Protein AF-A0A6J4S4U9-F1 (afdb_monomer)

Foldseek 3Di:
DVVCVVVVLDDDDDFQAQPLDDLSLLLQLLLVLCVVVPCNPVLNVVCVVQDDPGPPCSRDPVNSLVSCVVSVHPSVSSSVSSPDPVSSVRNVVSNVVCVVVVNPDPDWDADPNDIDDDDDDPVVVVVSSVVVSVVVVVVD

Organism: NCBI:txid349277

Radius of gyration: 16.69 Å; Cα contacts (8 Å, |Δi|>4): 135; chains: 1; bounding box: 44×30×42 Å

Solvent-accessible surface area (backbone atoms only — not comparable to full-atom values): 8150 Å² total; per-residue (Å²): 111,67,70,37,45,75,74,63,77,42,83,90,80,89,73,47,67,55,80,76,44,69,37,37,42,45,47,50,34,45,29,51,22,34,36,78,74,73,36,31,67,64,40,44,50,51,50,63,77,54,60,57,65,84,75,68,68,51,48,37,72,71,48,47,51,47,49,34,49,72,64,68,47,62,47,71,59,32,55,55,39,42,72,28,67,69,48,54,51,50,44,50,50,33,32,51,51,38,51,75,70,66,56,87,63,81,55,62,46,73,59,95,84,48,77,48,76,47,94,67,61,71,66,63,52,52,54,51,51,55,51,52,49,52,52,56,64,75,73,111

Mean predicted aligned error: 3.34 Å

pLDDT: mean 95.46, std 5.02, range [56.75, 98.81]

Structure (mmCIF, N/CA/C/O backbone):
data_AF-A0A6J4S4U9-F1
#
_entry.id   AF-A0A6J4S4U9-F1
#
loop_
_atom_site.group_PDB
_atom_site.id
_atom_site.type_symbol
_atom_site.label_atom_id
_atom_site.label_alt_id
_atom_site.label_comp_id
_atom_site.label_asym_id
_atom_site.label_entity_id
_atom_site.label_seq_id
_atom_site.pdbx_PDB_ins_code
_atom_site.Cartn_x
_atom_site.Cartn_y
_atom_site.Cartn_z
_atom_site.occupancy
_atom_site.B_iso_or_equiv
_atom_site.auth_seq_id
_atom_site.auth_comp_id
_atom_site.auth_asym_id
_atom_site.auth_atom_id
_atom_site.pdbx_PDB_model_num
ATOM 1 N N . MET A 1 1 ? -1.588 -10.486 16.371 1.00 88.88 1 MET A N 1
ATOM 2 C CA . MET A 1 1 ? -2.454 -10.159 15.217 1.00 88.88 1 MET A CA 1
ATOM 3 C C . MET A 1 1 ? -2.978 -11.377 14.503 1.00 88.88 1 MET A C 1
ATOM 5 O O . MET A 1 1 ? -4.183 -11.445 14.336 1.00 88.88 1 MET A O 1
ATOM 9 N N . GLU A 1 2 ? -2.121 -12.337 14.153 1.00 91.25 2 GLU A N 1
ATOM 10 C CA . GLU A 1 2 ? -2.505 -13.581 13.468 1.00 91.25 2 GLU A CA 1
ATOM 11 C C . GLU A 1 2 ? -3.740 -14.258 14.079 1.00 91.25 2 GLU A C 1
ATOM 13 O O . GLU A 1 2 ? -4.721 -14.431 13.368 1.00 91.25 2 GLU A O 1
ATOM 18 N N . ARG A 1 3 ? -3.775 -14.453 15.409 1.00 94.88 3 ARG A N 1
ATOM 19 C CA . ARG A 1 3 ? -4.953 -15.007 16.110 1.00 94.88 3 ARG A CA 1
ATOM 20 C C . ARG A 1 3 ? -6.285 -14.340 15.737 1.00 94.88 3 ARG A C 1
ATOM 22 O O . ARG A 1 3 ? -7.263 -15.040 15.526 1.00 94.88 3 ARG A O 1
ATOM 29 N N . TYR A 1 4 ? -6.304 -13.008 15.620 1.00 95.44 4 TYR A N 1
ATOM 30 C CA . TYR A 1 4 ? -7.512 -12.247 15.295 1.00 95.44 4 TYR A CA 1
ATOM 31 C C . TYR A 1 4 ? -7.889 -12.364 13.821 1.00 95.44 4 TYR A C 1
ATOM 33 O O . TYR A 1 4 ? -9.055 -12.244 13.470 1.00 95.44 4 TYR A O 1
ATOM 41 N N . VAL A 1 5 ? -6.907 -12.546 12.937 1.00 95.31 5 VAL A N 1
ATOM 42 C CA . VAL A 1 5 ? -7.177 -12.770 11.513 1.00 95.31 5 VAL A CA 1
ATOM 43 C C . VAL A 1 5 ? -7.715 -14.183 11.302 1.00 95.31 5 VAL A C 1
ATOM 45 O O . VAL A 1 5 ? -8.706 -14.367 10.601 1.00 95.31 5 VAL A O 1
ATOM 48 N N . GLU A 1 6 ? -7.099 -15.172 11.947 1.00 95.44 6 GLU A N 1
ATOM 49 C CA . GLU A 1 6 ? -7.473 -16.585 11.845 1.00 95.44 6 GLU A CA 1
ATOM 50 C C . GLU A 1 6 ? -8.864 -16.877 12.414 1.00 95.44 6 GLU A C 1
ATOM 52 O O . GLU A 1 6 ? -9.623 -17.640 11.816 1.00 95.44 6 GLU A O 1
ATOM 57 N N . ASP A 1 7 ? -9.217 -16.272 13.552 1.00 95.69 7 ASP A N 1
ATOM 58 C CA . ASP A 1 7 ? -10.534 -16.452 14.172 1.00 95.69 7 ASP A CA 1
ATOM 59 C C . ASP A 1 7 ? -11.637 -15.574 13.549 1.00 95.69 7 ASP A C 1
ATOM 61 O O . ASP A 1 7 ? -12.810 -15.695 13.909 1.00 95.69 7 ASP A O 1
ATOM 65 N N . GLY A 1 8 ? -11.275 -14.728 12.577 1.00 95.38 8 GLY A N 1
ATOM 66 C CA . GLY A 1 8 ? -12.188 -13.861 11.836 1.00 95.38 8 GLY A CA 1
ATOM 67 C C . GLY A 1 8 ? -12.562 -12.557 12.547 1.00 95.38 8 GLY A C 1
ATOM 68 O O . GLY A 1 8 ? -13.367 -11.796 12.009 1.00 95.38 8 GLY A O 1
ATOM 69 N N . THR A 1 9 ? -11.988 -12.266 13.717 1.00 96.25 9 THR A N 1
ATOM 70 C CA . THR A 1 9 ? -12.206 -11.003 14.444 1.00 96.25 9 THR A CA 1
ATOM 71 C C . THR A 1 9 ? -11.655 -9.791 13.686 1.00 96.25 9 THR A C 1
ATOM 73 O O . THR A 1 9 ? -12.229 -8.704 13.744 1.00 96.25 9 THR A O 1
ATOM 76 N N . LEU A 1 10 ? -10.547 -9.962 12.964 1.00 96.25 10 LEU A N 1
ATOM 77 C CA . LEU A 1 10 ? -9.826 -8.910 12.257 1.00 96.25 10 LEU A CA 1
ATOM 78 C C . LEU A 1 10 ? -9.697 -9.243 10.769 1.00 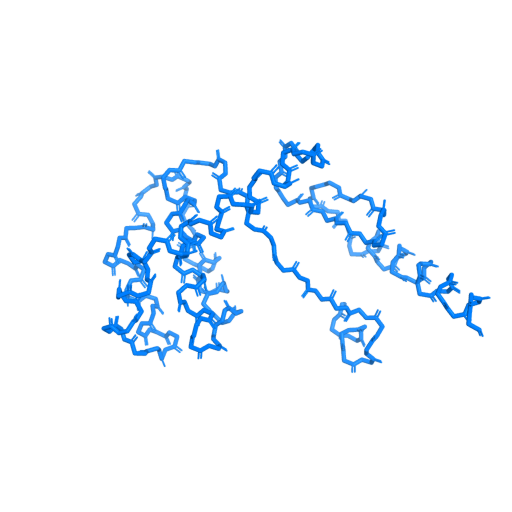96.25 10 LEU A C 1
ATOM 80 O O . LEU A 1 10 ? -9.261 -10.322 10.383 1.00 96.25 10 LEU A O 1
ATOM 84 N N . ARG A 1 11 ? -9.971 -8.252 9.919 1.00 95.50 11 ARG A N 1
ATOM 85 C CA . ARG A 1 11 ? -9.602 -8.266 8.502 1.00 95.50 11 ARG A CA 1
ATOM 86 C C . ARG A 1 11 ? -8.698 -7.079 8.222 1.00 95.50 11 ARG A C 1
ATOM 88 O O . ARG A 1 11 ? -9.054 -5.950 8.546 1.00 95.50 11 ARG A O 1
ATOM 95 N N . ILE A 1 12 ? -7.552 -7.339 7.606 1.00 95.31 12 ILE A N 1
ATOM 96 C CA . ILE A 1 12 ? -6.591 -6.301 7.242 1.00 95.31 12 ILE A CA 1
ATOM 97 C C . ILE A 1 12 ? -6.831 -5.911 5.785 1.00 95.31 12 ILE A C 1
ATOM 99 O O . ILE A 1 12 ? -6.865 -6.766 4.901 1.00 95.31 12 ILE A O 1
ATOM 103 N N . GLU A 1 13 ? -7.003 -4.615 5.545 1.00 95.75 13 GLU A N 1
ATOM 104 C CA . GLU A 1 13 ? -6.976 -4.028 4.209 1.00 95.75 13 GLU A CA 1
ATOM 105 C C . GLU A 1 13 ? -5.738 -3.151 4.073 1.00 95.75 13 GLU A C 1
ATOM 107 O O . GLU A 1 13 ? -5.451 -2.335 4.949 1.00 95.75 13 GLU A O 1
ATOM 112 N N . TRP A 1 14 ? -5.033 -3.295 2.956 1.00 97.25 14 TRP A N 1
ATOM 113 C CA . TRP A 1 14 ? -3.977 -2.371 2.573 1.00 97.25 14 TRP A CA 1
ATOM 114 C C . TRP A 1 14 ? -4.554 -1.200 1.774 1.00 97.25 14 TRP A C 1
ATOM 116 O O . TRP A 1 14 ? -5.442 -1.398 0.942 1.00 97.25 14 TRP A O 1
ATOM 126 N N . ARG A 1 15 ? -4.033 0.007 2.013 1.00 97.50 15 ARG A N 1
ATOM 127 C CA . ARG A 1 15 ? -4.352 1.224 1.257 1.00 97.50 15 ARG A CA 1
ATOM 128 C C . ARG A 1 15 ? -3.066 1.964 0.933 1.00 97.50 15 ARG A C 1
ATOM 130 O O . ARG A 1 15 ? -2.287 2.267 1.836 1.00 97.50 15 ARG A O 1
ATOM 137 N N . ASP A 1 16 ? -2.850 2.249 -0.346 1.00 98.19 16 ASP A N 1
ATOM 138 C CA . ASP A 1 16 ? -1.606 2.874 -0.790 1.00 98.19 16 ASP A CA 1
ATOM 139 C C . ASP A 1 16 ? -1.542 4.350 -0.406 1.00 98.19 16 ASP A C 1
ATOM 141 O O . ASP A 1 16 ? -2.490 5.112 -0.594 1.00 98.19 16 ASP A O 1
ATOM 145 N N . PHE A 1 17 ? -0.379 4.772 0.090 1.00 97.81 17 PHE A N 1
ATOM 146 C CA . PHE A 1 17 ? -0.108 6.175 0.382 1.00 97.81 17 PHE A CA 1
ATOM 147 C C . PHE A 1 17 ? 1.325 6.567 -0.033 1.00 97.81 17 PHE A C 1
ATOM 149 O O . PHE A 1 17 ? 2.170 6.830 0.826 1.00 97.81 17 PHE A O 1
ATOM 156 N N . PRO A 1 18 ? 1.651 6.563 -1.343 1.00 96.56 18 PRO A N 1
ATOM 157 C CA . PRO A 1 18 ? 3.012 6.755 -1.846 1.00 96.56 18 PRO A CA 1
ATOM 158 C C . PRO A 1 18 ? 3.433 8.236 -1.837 1.00 96.56 18 PRO A C 1
ATOM 160 O O . PRO A 1 18 ? 3.521 8.896 -2.868 1.00 96.56 18 PRO A O 1
ATOM 163 N N . TYR A 1 19 ? 3.697 8.788 -0.651 1.00 94.38 19 TYR A N 1
ATOM 164 C CA . TYR A 1 19 ? 4.079 10.201 -0.494 1.00 94.38 19 TYR A CA 1
ATOM 165 C C . TYR A 1 19 ? 5.599 10.453 -0.512 1.00 94.38 19 TYR A C 1
ATOM 167 O O . TYR A 1 19 ? 6.031 11.604 -0.447 1.00 94.38 19 TYR A O 1
ATOM 175 N N . GLN A 1 20 ? 6.426 9.401 -0.572 1.00 92.88 20 GLN A N 1
ATOM 176 C CA . GLN A 1 20 ? 7.888 9.502 -0.435 1.00 92.88 20 GLN A CA 1
ATOM 177 C C . GLN A 1 20 ? 8.631 9.692 -1.768 1.00 92.88 20 GLN A C 1
ATOM 179 O O . GLN A 1 20 ? 9.862 9.687 -1.788 1.00 92.88 20 GLN A O 1
ATOM 184 N N . GLY A 1 21 ? 7.912 9.890 -2.873 1.00 93.69 21 GLY A N 1
ATOM 185 C CA . GLY A 1 21 ? 8.482 10.096 -4.205 1.00 93.69 21 GLY A CA 1
ATOM 186 C C . GLY A 1 21 ? 8.256 8.917 -5.147 1.00 93.69 21 GLY A C 1
ATOM 187 O O . GLY A 1 21 ? 7.484 8.004 -4.852 1.00 93.69 21 GLY A O 1
ATOM 188 N N . GLU A 1 22 ? 8.937 8.956 -6.289 1.00 95.88 22 GLU A N 1
ATOM 189 C CA . GLU A 1 22 ? 8.731 8.041 -7.417 1.00 95.88 22 GLU A CA 1
ATOM 190 C C . GLU A 1 22 ? 8.860 6.570 -7.016 1.00 95.88 22 GLU A C 1
ATOM 192 O O . GLU A 1 22 ? 7.973 5.778 -7.314 1.00 95.88 22 GLU A O 1
ATOM 197 N N . GLU A 1 23 ? 9.884 6.206 -6.240 1.00 96.62 23 GLU A N 1
ATOM 198 C CA . GLU A 1 23 ? 10.061 4.810 -5.823 1.00 96.62 23 GLU A CA 1
ATOM 199 C C . GLU A 1 23 ? 8.935 4.302 -4.915 1.00 96.62 23 GLU A C 1
ATOM 201 O O . GLU A 1 23 ? 8.631 3.111 -4.927 1.00 96.62 23 G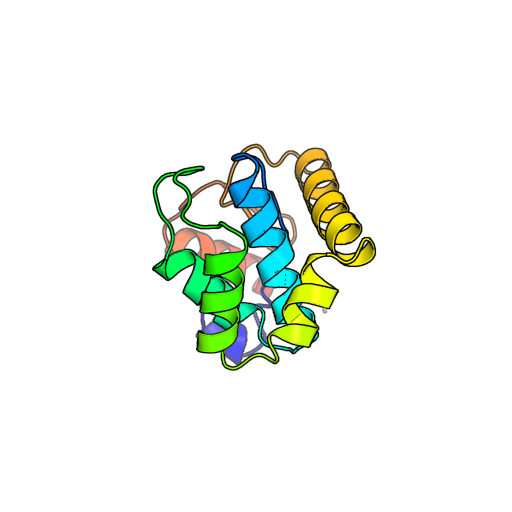LU A O 1
ATOM 206 N N . SER A 1 24 ? 8.281 5.186 -4.150 1.00 97.00 24 SER A N 1
ATOM 207 C CA . SER A 1 24 ? 7.108 4.788 -3.364 1.00 97.00 24 SER A CA 1
ATOM 208 C C . SER A 1 24 ? 5.892 4.523 -4.250 1.00 97.00 24 SER A C 1
ATOM 210 O O . SER A 1 24 ? 5.148 3.579 -3.990 1.00 97.00 24 SER A O 1
ATOM 212 N N . THR A 1 25 ? 5.730 5.291 -5.332 1.00 98.00 25 THR A N 1
ATOM 213 C CA . THR A 1 25 ? 4.709 5.034 -6.354 1.00 98.00 25 THR A CA 1
ATOM 214 C C . THR A 1 25 ? 4.998 3.724 -7.076 1.00 98.00 25 THR A C 1
ATOM 216 O O . THR A 1 25 ? 4.105 2.890 -7.199 1.00 98.00 25 THR A O 1
ATOM 219 N N . ASN A 1 26 ? 6.250 3.493 -7.480 1.00 98.38 26 ASN A N 1
ATOM 220 C CA . ASN A 1 26 ? 6.653 2.267 -8.165 1.00 98.38 26 ASN A CA 1
ATOM 221 C C . ASN A 1 26 ? 6.393 1.028 -7.299 1.00 98.38 26 ASN A C 1
ATOM 223 O O . ASN A 1 26 ? 5.829 0.051 -7.784 1.00 98.38 26 ASN A O 1
ATOM 227 N N . ALA A 1 27 ? 6.735 1.080 -6.010 1.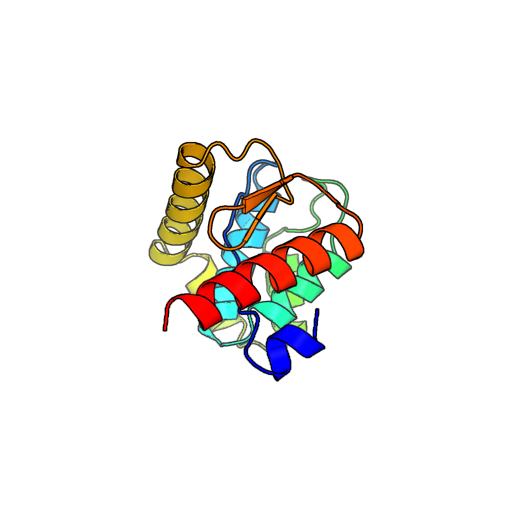00 98.31 27 ALA A N 1
ATOM 228 C CA . ALA A 1 27 ? 6.449 -0.005 -5.076 1.00 98.31 27 ALA A CA 1
ATOM 229 C C . ALA A 1 27 ? 4.938 -0.285 -4.948 1.00 98.31 27 ALA A C 1
ATOM 231 O O . ALA A 1 27 ? 4.530 -1.444 -5.007 1.00 98.31 27 ALA A O 1
ATOM 232 N N . ALA A 1 28 ? 4.103 0.757 -4.840 1.00 98.56 28 ALA A N 1
ATOM 233 C CA . ALA A 1 28 ? 2.645 0.614 -4.755 1.00 98.56 28 ALA A CA 1
ATOM 234 C C . ALA A 1 28 ? 2.037 -0.013 -6.025 1.00 98.56 28 ALA A C 1
ATOM 236 O O . ALA A 1 28 ? 1.261 -0.967 -5.947 1.00 98.56 28 ALA A O 1
ATOM 237 N N . LEU A 1 29 ? 2.434 0.474 -7.207 1.00 98.81 29 LEU A N 1
ATOM 238 C CA . LEU A 1 29 ? 2.006 -0.079 -8.498 1.00 98.81 29 LEU A CA 1
ATOM 239 C C . LEU A 1 29 ? 2.401 -1.556 -8.629 1.00 98.81 29 LEU A C 1
ATOM 241 O O . LEU A 1 29 ? 1.585 -2.392 -9.013 1.00 98.81 29 LEU A O 1
ATOM 245 N N . ALA A 1 30 ? 3.641 -1.885 -8.263 1.00 98.75 30 ALA A N 1
ATOM 246 C CA . ALA A 1 30 ? 4.164 -3.242 -8.325 1.00 98.75 30 ALA A CA 1
ATOM 247 C C . ALA A 1 30 ? 3.431 -4.195 -7.369 1.00 98.75 30 ALA A C 1
ATOM 249 O O . ALA A 1 30 ? 3.044 -5.291 -7.774 1.00 98.75 30 ALA A O 1
ATOM 250 N N . ALA A 1 31 ? 3.164 -3.771 -6.131 1.00 98.75 31 ALA A N 1
ATOM 251 C CA . ALA A 1 31 ? 2.392 -4.571 -5.183 1.00 98.75 31 ALA A CA 1
ATOM 252 C C . ALA A 1 31 ? 0.985 -4.884 -5.721 1.00 98.75 31 ALA A C 1
ATOM 254 O O . ALA A 1 31 ? 0.538 -6.031 -5.669 1.00 98.75 31 ALA A O 1
ATOM 255 N N . ARG A 1 32 ? 0.303 -3.902 -6.327 1.00 98.69 32 ARG A N 1
ATOM 256 C CA . ARG A 1 32 ? -0.999 -4.135 -6.974 1.00 98.69 32 ARG A CA 1
ATOM 257 C C . ARG A 1 32 ? -0.914 -5.062 -8.180 1.00 98.69 32 ARG A C 1
ATOM 259 O O . ARG A 1 32 ? -1.754 -5.949 -8.298 1.00 98.69 32 ARG A O 1
ATOM 266 N N . ALA A 1 33 ? 0.095 -4.903 -9.034 1.00 98.75 33 ALA A N 1
ATOM 267 C CA . ALA A 1 33 ? 0.317 -5.796 -10.171 1.00 98.75 33 ALA A CA 1
ATOM 268 C C . ALA A 1 33 ? 0.534 -7.252 -9.718 1.00 98.75 33 ALA A C 1
ATOM 270 O O . ALA A 1 33 ? -0.012 -8.182 -10.310 1.00 98.75 33 ALA A O 1
ATOM 271 N N . ALA A 1 34 ? 1.254 -7.469 -8.614 1.00 98.81 34 ALA A N 1
ATOM 272 C CA . ALA A 1 34 ? 1.353 -8.785 -7.983 1.00 98.81 34 ALA A CA 1
ATOM 273 C C . ALA A 1 34 ? 0.002 -9.278 -7.425 1.00 98.81 34 ALA A C 1
ATOM 275 O O . ALA A 1 34 ? -0.331 -10.465 -7.521 1.00 98.81 34 ALA A O 1
ATOM 276 N N . GLY A 1 35 ? -0.810 -8.365 -6.887 1.00 98.44 35 GLY A N 1
ATOM 277 C CA . GLY A 1 35 ? -2.172 -8.630 -6.423 1.00 98.44 35 GLY A CA 1
ATOM 278 C C . GLY A 1 35 ? -3.115 -9.156 -7.508 1.00 98.44 35 GLY A C 1
ATOM 279 O O . GLY A 1 35 ? -3.921 -10.039 -7.223 1.00 98.44 35 GLY A O 1
ATOM 280 N N . GLU A 1 36 ? -2.956 -8.733 -8.765 1.00 98.56 36 GLU A N 1
ATOM 281 C CA . GLU A 1 36 ? -3.720 -9.266 -9.911 1.00 98.56 36 GLU A CA 1
ATOM 282 C C . GLU A 1 36 ? -3.476 -10.765 -10.157 1.00 98.56 36 GLU A C 1
ATOM 284 O O . GLU A 1 36 ? -4.276 -11.455 -10.800 1.00 98.56 36 GLU A O 1
ATOM 289 N N . GLN A 1 37 ? -2.371 -11.292 -9.631 1.00 98.56 37 GLN A N 1
ATOM 290 C CA . GLN A 1 37 ? -2.020 -12.710 -9.660 1.00 98.56 37 GLN A CA 1
ATOM 291 C C . GLN A 1 37 ? -2.207 -13.391 -8.294 1.00 98.56 37 GLN A C 1
ATOM 293 O O . GLN A 1 37 ? -1.816 -14.545 -8.123 1.00 98.56 37 GLN A O 1
ATOM 298 N N . GLY A 1 38 ? -2.816 -12.701 -7.326 1.00 98.38 38 GLY A N 1
ATOM 299 C CA . GLY A 1 38 ? -3.118 -13.233 -6.000 1.00 98.38 38 GLY A CA 1
ATOM 300 C C . GLY A 1 38 ? -1.928 -13.290 -5.042 1.00 98.38 38 GLY A C 1
ATOM 301 O O . GLY A 1 38 ? -2.035 -13.987 -4.041 1.00 98.38 38 GLY A O 1
ATOM 302 N N . LYS A 1 39 ? -0.823 -12.582 -5.326 1.00 98.44 39 LYS A N 1
ATOM 303 C CA . LYS A 1 39 ? 0.392 -12.578 -4.485 1.00 98.44 39 LYS A CA 1
ATOM 304 C C . LYS A 1 39 ? 0.746 -11.202 -3.928 1.00 98.44 39 LYS A C 1
ATOM 306 O O . LYS A 1 39 ? 1.912 -10.815 -3.888 1.00 98.44 39 LYS A O 1
ATOM 311 N N . PHE A 1 40 ? -0.275 -10.425 -3.566 1.00 98.50 40 PHE A N 1
ATOM 312 C CA . PHE A 1 40 ? -0.076 -9.079 -3.029 1.00 98.50 40 PHE A CA 1
ATOM 313 C C . PHE A 1 40 ? 0.810 -9.105 -1.777 1.00 98.50 40 PHE A C 1
ATOM 315 O O . PHE A 1 40 ? 1.791 -8.373 -1.719 1.00 98.50 40 PHE A O 1
ATOM 322 N N . TRP A 1 41 ? 0.478 -9.952 -0.796 1.00 97.31 41 TRP A N 1
ATOM 323 C CA . TRP A 1 41 ? 1.154 -9.974 0.504 1.00 97.31 41 TRP A CA 1
ATOM 324 C C . TRP A 1 41 ? 2.576 -10.526 0.406 1.00 97.31 41 TRP A C 1
ATOM 326 O O . TRP A 1 41 ? 3.497 -9.939 0.957 1.00 97.31 41 TRP A O 1
ATOM 336 N N . GLU A 1 42 ? 2.781 -11.579 -0.381 1.00 98.38 42 GLU A N 1
ATOM 337 C CA . GLU A 1 42 ? 4.108 -12.143 -0.621 1.00 98.38 42 GLU A CA 1
ATOM 338 C C . GLU A 1 42 ? 5.025 -11.137 -1.330 1.00 98.38 42 GLU A C 1
ATOM 340 O O . GLU A 1 42 ? 6.193 -10.997 -0.976 1.00 98.38 42 GLU A O 1
ATOM 345 N N . TYR A 1 43 ? 4.504 -10.399 -2.316 1.00 98.69 43 TYR A N 1
ATOM 346 C CA . TYR A 1 43 ? 5.275 -9.360 -2.997 1.00 98.69 43 TYR A CA 1
ATOM 347 C C . TYR A 1 43 ? 5.503 -8.128 -2.109 1.00 98.69 43 TYR A C 1
ATOM 349 O O . TYR A 1 43 ? 6.576 -7.528 -2.139 1.00 98.69 43 TYR A O 1
ATOM 357 N N . HIS A 1 44 ? 4.512 -7.753 -1.300 1.00 98.38 44 HIS A N 1
ATOM 358 C CA . HIS A 1 44 ? 4.632 -6.708 -0.286 1.00 98.38 44 HIS A CA 1
ATOM 359 C C . HIS A 1 44 ? 5.781 -7.004 0.685 1.00 98.38 44 HIS A C 1
ATOM 361 O O . HIS A 1 44 ? 6.602 -6.124 0.943 1.00 98.38 44 HIS A O 1
ATOM 367 N N . ASP A 1 45 ? 5.883 -8.236 1.180 1.00 97.94 45 ASP A N 1
ATOM 368 C CA . ASP A 1 45 ? 6.946 -8.619 2.109 1.00 97.94 45 ASP A CA 1
ATOM 369 C C . ASP A 1 45 ? 8.323 -8.517 1.440 1.00 97.94 45 ASP A C 1
ATOM 371 O O . ASP A 1 45 ? 9.234 -7.909 2.005 1.00 97.94 45 ASP A O 1
ATOM 375 N N . LEU A 1 46 ? 8.448 -8.959 0.182 1.00 98.44 46 LEU A N 1
ATOM 376 C CA . LEU A 1 46 ? 9.674 -8.784 -0.605 1.00 98.44 46 LEU A CA 1
ATOM 377 C C . LEU A 1 46 ? 10.061 -7.309 -0.791 1.00 98.44 46 LEU A C 1
ATOM 379 O O . LEU A 1 46 ? 11.250 -6.981 -0.745 1.00 98.44 46 LEU A O 1
ATOM 383 N N . LEU A 1 47 ? 9.095 -6.404 -0.989 1.00 98.12 47 LEU A N 1
ATOM 384 C CA . LEU A 1 47 ? 9.372 -4.965 -1.062 1.00 98.12 47 LEU A CA 1
ATOM 385 C C . LEU A 1 47 ? 9.968 -4.446 0.250 1.00 98.12 47 LEU A C 1
ATOM 387 O O . LEU A 1 47 ? 10.934 -3.685 0.216 1.00 98.12 47 LEU A O 1
ATOM 391 N N . TYR A 1 48 ? 9.423 -4.861 1.396 1.00 96.06 48 TYR A N 1
ATOM 392 C CA . TYR A 1 48 ? 9.948 -4.477 2.707 1.00 96.06 48 TYR A CA 1
ATOM 393 C C . TYR A 1 48 ? 11.335 -5.070 2.976 1.00 96.06 48 TYR A C 1
ATOM 395 O O . TYR A 1 48 ? 12.215 -4.361 3.463 1.00 96.06 48 TYR A O 1
ATOM 403 N N . GLU A 1 49 ? 11.561 -6.334 2.620 1.00 97.38 49 GLU A N 1
ATOM 404 C CA . GLU A 1 49 ? 12.858 -7.006 2.766 1.00 97.38 49 GLU A CA 1
ATOM 405 C C . GLU A 1 49 ? 13.961 -6.362 1.913 1.00 97.38 49 GLU A C 1
ATOM 407 O O . GLU A 1 49 ? 15.123 -6.318 2.320 1.00 97.38 49 GLU A O 1
ATOM 412 N N . ASN A 1 50 ? 13.595 -5.822 0.748 1.00 96.12 50 ASN A N 1
ATOM 413 C CA . ASN A 1 50 ? 14.514 -5.184 -0.196 1.00 96.12 50 ASN A CA 1
ATOM 414 C C . ASN A 1 50 ? 14.487 -3.648 -0.124 1.00 96.12 50 ASN A C 1
ATOM 416 O O . ASN A 1 50 ? 15.068 -2.971 -0.980 1.00 96.12 50 ASN A O 1
ATOM 420 N N . GLN A 1 51 ? 13.832 -3.080 0.893 1.00 92.25 51 GLN A N 1
ATOM 421 C CA . GLN A 1 51 ? 13.728 -1.637 1.057 1.00 92.25 51 GLN A CA 1
ATOM 422 C C . GLN A 1 51 ? 15.109 -1.016 1.318 1.00 92.25 51 GLN A C 1
ATOM 424 O O . GLN A 1 51 ? 15.817 -1.359 2.264 1.00 92.25 51 GLN A O 1
ATOM 429 N N . GLY A 1 52 ? 15.482 -0.048 0.480 1.00 88.56 52 GLY A N 1
ATOM 430 C CA . GLY A 1 52 ? 16.646 0.807 0.697 1.00 88.56 52 GLY A CA 1
ATOM 431 C C . GLY A 1 52 ? 16.283 2.141 1.349 1.00 88.56 52 GLY A C 1
ATOM 432 O O . GLY A 1 52 ? 15.137 2.404 1.717 1.00 88.56 52 GLY A O 1
ATOM 433 N N . SER A 1 53 ? 17.260 3.045 1.419 1.00 86.31 53 SER A N 1
ATOM 434 C CA . SER A 1 53 ? 16.959 4.466 1.626 1.00 86.31 53 SER A CA 1
ATOM 435 C C . SER A 1 53 ? 16.002 4.946 0.526 1.00 86.31 53 SER A C 1
ATOM 437 O O . SER A 1 53 ? 16.146 4.539 -0.627 1.00 86.31 53 SER A O 1
ATOM 439 N N . GLY A 1 54 ? 15.031 5.799 0.853 1.00 84.81 54 GLY A N 1
ATOM 440 C CA . GLY A 1 54 ? 14.045 6.257 -0.133 1.00 84.81 54 GLY A CA 1
ATOM 441 C C . GLY A 1 54 ? 14.695 6.897 -1.367 1.00 84.81 54 GLY A C 1
ATOM 442 O O . GLY A 1 54 ? 15.612 7.709 -1.229 1.00 84.81 54 GLY A O 1
ATOM 443 N N . ASN A 1 55 ? 14.206 6.543 -2.559 1.00 90.06 55 ASN A N 1
ATOM 444 C CA . ASN A 1 55 ? 14.705 7.012 -3.858 1.00 90.06 55 ASN A CA 1
ATOM 445 C C . ASN A 1 55 ? 16.191 6.680 -4.109 1.00 90.06 55 ASN A C 1
ATOM 447 O O . ASN A 1 55 ? 16.914 7.457 -4.733 1.00 90.06 55 ASN A O 1
ATOM 451 N N . SER A 1 56 ? 16.669 5.536 -3.604 1.00 92.69 56 SER A N 1
ATOM 452 C CA . SER A 1 56 ? 18.063 5.084 -3.767 1.00 92.69 56 SER A CA 1
ATOM 453 C C . SER A 1 56 ? 18.303 4.230 -5.015 1.00 92.69 56 SER A C 1
ATOM 455 O O . SER A 1 56 ? 19.431 3.792 -5.250 1.00 92.69 56 SER A O 1
ATOM 457 N N . GLY A 1 57 ? 17.268 3.974 -5.814 1.00 93.69 57 GLY A N 1
ATOM 458 C CA . GLY A 1 57 ? 17.300 2.986 -6.888 1.00 93.69 57 GLY A CA 1
ATOM 459 C C . GLY A 1 57 ? 16.927 1.586 -6.397 1.00 93.69 57 GLY A C 1
ATOM 460 O O . GLY A 1 57 ? 17.254 0.615 -7.075 1.00 93.69 57 GLY A O 1
ATOM 461 N N . ALA A 1 58 ? 16.350 1.436 -5.198 1.00 94.38 58 ALA A N 1
ATOM 462 C CA . ALA A 1 58 ? 15.918 0.146 -4.654 1.00 94.38 58 ALA A CA 1
ATOM 463 C C . ALA A 1 58 ? 14.700 -0.412 -5.405 1.00 94.38 58 ALA A C 1
ATOM 465 O O . ALA A 1 58 ? 14.590 -1.626 -5.555 1.00 94.38 58 ALA A O 1
ATOM 466 N N . PHE A 1 59 ? 13.855 0.469 -5.943 1.00 97.00 59 PHE A N 1
ATOM 467 C CA . PHE A 1 59 ? 12.608 0.118 -6.624 1.00 97.00 59 PHE A CA 1
ATOM 468 C C . PHE A 1 59 ? 12.587 0.648 -8.063 1.00 97.00 59 PHE A C 1
ATOM 470 O O . PHE A 1 59 ? 11.620 1.270 -8.506 1.00 97.00 59 PHE A O 1
ATOM 477 N N . SER A 1 60 ? 13.674 0.394 -8.798 1.00 96.06 60 SER A N 1
ATOM 478 C CA . SER A 1 60 ? 13.677 0.503 -10.258 1.00 96.06 60 SER A CA 1
ATOM 479 C C . SER A 1 60 ? 12.877 -0.639 -10.890 1.00 96.06 60 SER A C 1
ATOM 481 O O . SER A 1 60 ? 12.801 -1.730 -10.322 1.00 96.06 60 SER A O 1
ATOM 483 N N . ASP A 1 61 ? 12.358 -0.424 -12.098 1.00 95.94 61 ASP A N 1
ATOM 484 C CA . ASP A 1 61 ? 11.554 -1.406 -12.841 1.00 95.94 61 ASP A CA 1
ATOM 485 C C . ASP A 1 61 ? 12.239 -2.778 -12.935 1.00 95.94 61 ASP A C 1
ATOM 487 O O . ASP A 1 61 ? 11.630 -3.806 -12.650 1.00 95.94 61 ASP A O 1
ATOM 491 N N . GLU A 1 62 ? 13.542 -2.800 -13.243 1.00 96.94 62 GLU A N 1
ATOM 492 C CA . GLU A 1 62 ? 14.332 -4.037 -13.321 1.00 96.94 62 GLU A CA 1
ATOM 493 C C . GLU A 1 62 ? 14.344 -4.802 -11.990 1.00 96.94 62 GLU A C 1
ATOM 495 O O . GLU A 1 62 ? 14.203 -6.028 -11.968 1.00 96.94 62 GLU A O 1
ATOM 500 N N . LYS A 1 63 ? 14.496 -4.090 -10.867 1.00 98.00 63 LYS A N 1
ATOM 501 C CA . LYS A 1 63 ? 14.505 -4.714 -9.542 1.00 98.00 63 LYS A CA 1
ATOM 502 C C . LYS A 1 63 ? 13.122 -5.218 -9.165 1.00 98.00 63 LYS A C 1
ATOM 504 O O . LYS A 1 63 ? 13.021 -6.332 -8.666 1.00 98.00 63 LYS A O 1
ATOM 509 N N . LEU A 1 64 ? 12.073 -4.454 -9.460 1.00 98.56 64 LEU A N 1
ATOM 510 C CA . LEU A 1 64 ? 10.687 -4.851 -9.206 1.00 98.56 64 LEU A CA 1
ATOM 511 C C . LEU A 1 64 ? 10.305 -6.101 -10.016 1.00 98.56 64 LEU A C 1
ATOM 513 O O . LEU A 1 64 ? 9.811 -7.074 -9.452 1.00 98.56 64 LEU A O 1
ATOM 517 N N . ALA A 1 65 ? 10.650 -6.160 -11.304 1.00 98.44 65 ALA A N 1
ATOM 518 C CA . ALA A 1 65 ? 10.492 -7.375 -12.108 1.00 98.44 65 ALA A CA 1
ATOM 519 C C . ALA A 1 65 ? 11.332 -8.554 -11.564 1.00 98.44 65 ALA A C 1
ATOM 521 O O . ALA A 1 65 ? 10.929 -9.719 -11.641 1.00 98.44 65 ALA A O 1
ATOM 522 N N . GLY A 1 66 ? 12.500 -8.265 -10.981 1.00 98.50 66 GLY A N 1
ATOM 523 C CA . GLY A 1 66 ? 13.316 -9.223 -10.233 1.00 98.50 66 GLY A CA 1
ATOM 524 C C . GLY A 1 66 ? 12.578 -9.831 -9.039 1.00 98.50 66 GLY A C 1
ATOM 525 O O . GLY A 1 66 ? 12.485 -11.056 -8.950 1.00 98.50 66 GLY A O 1
ATOM 526 N N . LEU A 1 67 ? 11.995 -8.988 -8.182 1.00 98.69 67 LEU A N 1
ATOM 527 C CA . LEU A 1 67 ? 11.177 -9.422 -7.045 1.00 98.69 67 LEU A CA 1
ATOM 528 C C . LEU A 1 67 ? 9.931 -10.183 -7.508 1.00 98.69 67 LEU A C 1
ATOM 530 O O . LEU A 1 67 ? 9.523 -11.151 -6.874 1.00 98.69 67 LEU 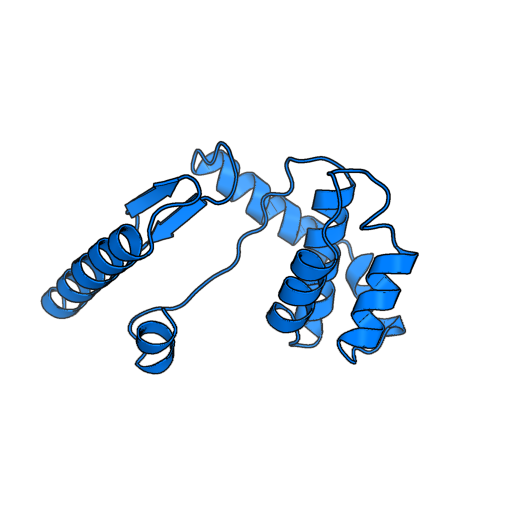A O 1
ATOM 534 N N . ALA A 1 68 ? 9.357 -9.819 -8.658 1.00 98.69 68 ALA A N 1
ATOM 535 C CA . ALA A 1 68 ? 8.190 -10.516 -9.191 1.00 98.69 68 ALA A CA 1
ATOM 536 C C . ALA A 1 68 ? 8.532 -11.965 -9.550 1.00 98.69 68 ALA A C 1
ATOM 538 O O . ALA A 1 68 ? 7.789 -12.899 -9.238 1.00 98.69 68 ALA A O 1
ATOM 539 N N . ARG A 1 69 ? 9.710 -12.167 -10.147 1.00 98.44 69 ARG A N 1
ATOM 540 C CA . ARG A 1 69 ? 10.246 -13.501 -10.422 1.00 98.44 69 ARG A CA 1
ATOM 541 C C . ARG A 1 69 ? 10.490 -14.292 -9.138 1.00 98.44 69 ARG A C 1
ATOM 543 O O . ARG A 1 69 ? 10.175 -15.479 -9.104 1.00 98.44 69 ARG A O 1
ATOM 550 N N . GLU A 1 70 ? 11.028 -13.655 -8.102 1.00 98.25 70 GLU A N 1
ATOM 551 C CA . GLU A 1 70 ? 11.259 -14.277 -6.791 1.00 98.25 70 GLU A CA 1
ATOM 552 C C . GLU A 1 70 ? 9.950 -14.698 -6.112 1.00 98.25 70 GLU A C 1
ATOM 554 O O . GLU A 1 70 ? 9.836 -15.830 -5.643 1.00 98.25 70 GLU A O 1
ATOM 559 N N . ALA A 1 71 ? 8.915 -13.859 -6.192 1.00 98.06 71 ALA A N 1
ATOM 560 C CA . ALA A 1 71 ? 7.560 -14.189 -5.758 1.00 98.06 71 ALA A CA 1
ATOM 561 C C . ALA A 1 71 ? 6.920 -15.321 -6.586 1.00 98.06 71 ALA A C 1
ATOM 563 O O . ALA A 1 71 ? 5.824 -15.784 -6.265 1.00 98.06 71 ALA A O 1
ATOM 564 N N . GLY A 1 72 ? 7.558 -15.779 -7.670 1.00 98.00 72 GLY A N 1
ATOM 565 C CA . GLY A 1 72 ? 7.029 -16.791 -8.581 1.00 98.00 72 GLY A CA 1
ATOM 566 C C . GLY A 1 72 ? 5.810 -16.298 -9.359 1.00 98.00 72 GLY A C 1
ATOM 567 O O . GLY A 1 72 ? 4.837 -17.046 -9.494 1.00 98.00 72 GLY A O 1
ATOM 568 N N . LEU A 1 73 ? 5.815 -15.030 -9.771 1.00 98.75 73 LEU A N 1
ATOM 569 C CA . LEU A 1 73 ? 4.817 -14.440 -10.662 1.00 98.75 73 LEU A CA 1
ATOM 570 C C . LEU A 1 73 ? 5.154 -14.724 -12.128 1.00 98.75 73 LEU A C 1
ATOM 572 O O . LEU A 1 73 ? 6.312 -14.949 -12.489 1.00 98.75 73 LEU A O 1
ATOM 576 N N . ASP A 1 74 ? 4.136 -14.650 -12.983 1.00 98.69 74 ASP A N 1
ATOM 577 C CA . ASP A 1 74 ? 4.355 -14.439 -14.409 1.00 98.69 74 ASP A CA 1
ATOM 578 C C . ASP A 1 74 ? 4.849 -13.000 -14.601 1.00 98.69 74 ASP A C 1
ATOM 580 O O . ASP A 1 74 ? 4.112 -12.042 -14.348 1.00 98.69 74 ASP A O 1
ATOM 584 N N . VAL A 1 75 ? 6.120 -12.865 -14.986 1.00 98.44 75 VAL A N 1
ATOM 585 C CA . VAL A 1 75 ? 6.797 -11.569 -15.096 1.00 98.44 75 VAL A CA 1
ATOM 586 C C . VAL A 1 75 ? 6.251 -10.754 -16.267 1.00 98.44 75 VAL A C 1
ATOM 588 O O . VAL A 1 75 ? 6.073 -9.553 -16.113 1.00 98.44 75 VAL A O 1
ATOM 591 N N . GLU A 1 76 ? 5.913 -11.379 -17.399 1.00 98.38 76 GLU A N 1
ATOM 592 C CA . GLU A 1 76 ? 5.360 -10.649 -18.551 1.00 98.38 76 GLU A CA 1
ATOM 593 C C . GLU A 1 76 ? 3.981 -10.080 -18.209 1.00 98.38 76 GLU A C 1
ATOM 595 O O . GLU A 1 76 ? 3.677 -8.917 -18.491 1.00 98.38 76 GLU A O 1
ATOM 600 N N . ARG A 1 77 ? 3.149 -10.881 -17.528 1.00 98.62 77 ARG A N 1
ATOM 601 C CA . ARG A 1 77 ? 1.864 -10.400 -17.015 1.00 98.62 77 ARG A CA 1
ATOM 602 C C . ARG A 1 77 ? 2.053 -9.302 -15.969 1.00 98.62 77 ARG A C 1
ATOM 604 O O . ARG A 1 77 ? 1.343 -8.304 -16.015 1.00 98.62 77 ARG A O 1
ATOM 611 N N . PHE A 1 78 ? 2.997 -9.477 -15.046 1.00 98.81 78 PHE A N 1
ATOM 612 C CA . PHE A 1 78 ? 3.305 -8.482 -14.021 1.00 98.81 78 PHE A CA 1
ATOM 613 C C . PHE A 1 78 ? 3.710 -7.143 -14.641 1.00 98.81 78 PHE A C 1
ATOM 615 O O . PHE A 1 78 ? 3.160 -6.124 -14.248 1.00 98.81 78 PHE A O 1
ATOM 622 N N . GLU A 1 79 ? 4.610 -7.130 -15.625 1.00 98.38 79 GLU A N 1
ATOM 623 C CA . GLU A 1 79 ? 5.046 -5.903 -16.305 1.00 98.38 79 GLU A CA 1
ATOM 624 C C . GLU A 1 79 ? 3.885 -5.228 -17.051 1.00 98.38 79 GLU A C 1
ATOM 626 O O . GLU A 1 79 ? 3.742 -4.004 -17.006 1.00 98.38 79 GLU A O 1
ATOM 631 N N . SER A 1 80 ? 3.008 -6.020 -17.680 1.00 98.50 80 SER A N 1
ATOM 632 C CA . SER A 1 80 ? 1.792 -5.500 -18.313 1.00 98.50 80 SER A CA 1
ATOM 633 C C . SER A 1 80 ? 0.825 -4.879 -17.302 1.00 98.50 80 SER A C 1
ATOM 635 O O . SER A 1 80 ? 0.249 -3.831 -17.587 1.00 98.50 80 SER A O 1
ATOM 637 N N . ASP A 1 81 ? 0.607 -5.524 -16.155 1.00 98.56 81 ASP A N 1
ATOM 638 C CA . ASP A 1 81 ? -0.289 -5.033 -15.105 1.00 98.56 81 ASP A CA 1
ATOM 639 C C . ASP A 1 81 ? 0.332 -3.810 -14.394 1.00 98.56 81 ASP A C 1
ATOM 641 O O . ASP A 1 81 ? -0.361 -2.831 -14.131 1.00 98.56 81 ASP A O 1
ATOM 645 N N . TYR A 1 82 ? 1.648 -3.804 -14.172 1.00 98.12 82 TYR A N 1
ATOM 646 C CA . TYR A 1 82 ? 2.410 -2.701 -13.575 1.00 98.12 82 TYR A CA 1
ATOM 647 C C . TYR A 1 82 ? 2.276 -1.390 -14.362 1.00 98.12 82 TYR A C 1
ATOM 649 O O . TYR A 1 82 ? 2.108 -0.326 -13.768 1.00 98.12 82 TYR A O 1
ATOM 657 N N . GLY A 1 83 ? 2.289 -1.467 -15.697 1.00 97.25 83 GLY A N 1
ATOM 658 C CA . GLY A 1 83 ? 2.097 -0.316 -16.586 1.00 97.25 83 GLY A CA 1
ATOM 659 C C . GLY A 1 83 ? 0.635 0.048 -16.873 1.00 97.25 83 GLY A C 1
ATOM 660 O O . GLY A 1 83 ? 0.380 0.917 -17.708 1.00 97.25 83 GLY A O 1
ATOM 661 N N . ARG A 1 84 ? -0.335 -0.626 -16.246 1.00 98.31 84 ARG A N 1
ATOM 662 C CA . ARG A 1 84 ? -1.757 -0.490 -16.575 1.00 98.31 84 ARG A CA 1
ATOM 663 C C . ARG A 1 84 ? -2.384 0.742 -15.915 1.00 98.31 84 ARG A C 1
ATOM 665 O O . ARG A 1 84 ? -2.278 0.935 -14.703 1.00 98.31 84 ARG A O 1
ATOM 672 N N . GLU A 1 85 ? -3.101 1.548 -16.702 1.00 98.38 85 GLU A N 1
ATOM 673 C CA . GLU A 1 85 ? -3.726 2.798 -16.236 1.00 98.38 85 GLU A CA 1
ATOM 674 C C . GLU A 1 85 ? -4.701 2.569 -15.075 1.00 98.38 85 GLU A C 1
ATOM 676 O O . GLU A 1 85 ? -4.753 3.368 -14.141 1.00 98.38 85 GLU A O 1
ATOM 681 N N . GLU A 1 86 ? -5.433 1.455 -15.079 1.00 98.25 86 GLU A N 1
ATOM 682 C CA . GLU A 1 86 ? -6.364 1.103 -14.009 1.00 98.25 86 GLU A CA 1
ATOM 683 C C . GLU A 1 86 ? -5.658 0.852 -12.667 1.00 98.25 86 GLU A C 1
ATOM 685 O O . GLU A 1 86 ? -6.200 1.205 -11.618 1.00 98.25 86 GLU A O 1
ATOM 690 N N . ILE A 1 87 ? -4.442 0.288 -12.679 1.00 98.50 87 ILE A N 1
ATOM 691 C CA . ILE A 1 87 ? -3.648 0.103 -11.455 1.00 98.50 87 ILE A CA 1
ATOM 692 C C . ILE A 1 87 ? -3.179 1.459 -10.930 1.00 98.50 87 ILE A C 1
ATOM 694 O O . ILE A 1 87 ? -3.326 1.738 -9.738 1.00 98.50 87 ILE A O 1
ATOM 698 N N . ALA A 1 88 ? -2.689 2.327 -11.817 1.00 98.50 88 ALA A N 1
ATOM 699 C CA . ALA A 1 88 ? -2.288 3.680 -11.448 1.00 98.50 88 ALA A CA 1
ATOM 700 C C . ALA A 1 88 ? -3.456 4.498 -10.880 1.00 98.50 88 ALA A C 1
ATOM 702 O O . ALA A 1 88 ? -3.310 5.149 -9.843 1.00 98.50 88 ALA A O 1
ATOM 703 N N . ALA A 1 89 ? -4.636 4.407 -11.497 1.00 98.56 89 ALA A N 1
ATOM 704 C CA . ALA A 1 89 ? -5.845 5.053 -11.004 1.00 98.56 89 ALA A CA 1
ATOM 705 C C . ALA A 1 89 ? -6.249 4.537 -9.614 1.00 98.56 89 ALA A C 1
ATOM 707 O O . ALA A 1 89 ? -6.673 5.323 -8.770 1.00 98.56 89 ALA A O 1
ATOM 708 N N . ALA A 1 90 ? -6.087 3.238 -9.348 1.00 98.44 90 ALA A N 1
ATOM 709 C CA . ALA A 1 90 ? -6.407 2.654 -8.051 1.00 98.44 90 ALA A CA 1
ATOM 710 C C . ALA A 1 90 ? -5.439 3.107 -6.940 1.00 98.44 90 ALA A C 1
ATOM 712 O O . ALA A 1 90 ? -5.895 3.443 -5.847 1.00 98.44 90 ALA A O 1
ATOM 713 N N . VAL A 1 91 ? -4.130 3.178 -7.220 1.00 98.62 91 VAL A N 1
ATOM 714 C CA . VAL A 1 91 ? -3.137 3.757 -6.289 1.00 98.62 91 VAL A CA 1
ATOM 715 C C . VAL A 1 91 ? -3.471 5.220 -5.995 1.00 98.62 91 VAL A C 1
ATOM 717 O O . VAL A 1 91 ? -3.486 5.634 -4.836 1.00 98.62 91 VAL A O 1
ATOM 720 N N . GLN A 1 92 ? -3.777 5.999 -7.035 1.00 98.44 92 GLN A N 1
ATOM 721 C CA . GLN A 1 92 ? -4.125 7.410 -6.889 1.00 98.44 92 GLN A CA 1
ATOM 722 C C . GLN A 1 92 ? -5.407 7.600 -6.065 1.00 98.44 92 GLN A C 1
ATOM 724 O O . GLN A 1 92 ? -5.456 8.476 -5.203 1.00 98.44 92 GLN A O 1
ATOM 729 N N . ALA A 1 93 ? -6.424 6.764 -6.285 1.00 98.62 93 ALA A N 1
ATOM 730 C CA . ALA A 1 93 ? -7.676 6.819 -5.538 1.00 98.62 93 ALA A CA 1
ATOM 731 C C . ALA A 1 93 ? -7.472 6.537 -4.040 1.00 98.62 93 ALA A C 1
ATOM 733 O O . ALA A 1 93 ? -8.029 7.251 -3.205 1.00 98.62 93 ALA A O 1
ATOM 734 N N . ASP A 1 94 ? -6.651 5.544 -3.686 1.00 98.50 94 ASP A N 1
ATOM 735 C CA . ASP A 1 94 ? -6.313 5.276 -2.284 1.00 98.50 94 ASP A CA 1
ATOM 736 C C . ASP A 1 94 ? -5.514 6.431 -1.662 1.00 98.50 94 ASP A C 1
ATOM 738 O O . ASP A 1 94 ? -5.809 6.851 -0.539 1.00 98.50 94 ASP A O 1
ATOM 742 N N . PHE A 1 95 ? -4.570 7.014 -2.407 1.00 98.19 95 PHE A N 1
ATOM 743 C CA . PHE A 1 95 ? -3.805 8.171 -1.946 1.00 98.19 95 PHE A CA 1
ATOM 744 C C . PHE A 1 95 ? -4.704 9.387 -1.667 1.00 98.19 95 PHE A C 1
ATOM 746 O O . PHE A 1 95 ? -4.589 10.035 -0.623 1.00 98.19 95 PHE A O 1
ATOM 753 N N . GLU A 1 96 ? -5.636 9.697 -2.570 1.00 98.25 96 GLU A N 1
ATOM 754 C CA . GLU A 1 96 ? -6.622 10.771 -2.396 1.00 98.25 96 GLU A CA 1
ATOM 755 C C . GLU A 1 96 ? -7.577 10.501 -1.233 1.00 98.25 96 GLU A C 1
ATOM 757 O O . GLU A 1 96 ? -7.840 11.405 -0.435 1.00 98.25 96 GLU A O 1
ATOM 762 N N . ALA A 1 97 ? -8.049 9.261 -1.088 1.00 97.50 97 ALA A N 1
ATOM 763 C CA . ALA A 1 97 ? -8.882 8.860 0.039 1.00 97.50 97 ALA A CA 1
ATOM 764 C C . ALA A 1 97 ? -8.140 9.038 1.374 1.00 97.50 97 ALA A C 1
ATOM 766 O O . ALA A 1 97 ? -8.703 9.597 2.318 1.00 97.50 97 ALA A O 1
ATOM 767 N N . GLY A 1 98 ? -6.863 8.647 1.443 1.00 96.75 98 GLY A N 1
ATOM 768 C CA . GLY A 1 98 ? -6.014 8.855 2.616 1.00 96.75 98 GLY A CA 1
ATOM 769 C C . GLY A 1 98 ? -5.846 10.337 2.959 1.00 96.75 98 GLY A C 1
ATOM 770 O O . GLY A 1 98 ? -6.017 10.729 4.115 1.00 96.75 98 GLY A O 1
ATOM 771 N N . GLN A 1 99 ? -5.595 11.187 1.958 1.00 96.56 99 GLN A N 1
ATOM 772 C CA . GLN A 1 99 ? -5.504 12.638 2.157 1.00 96.56 99 GLN A CA 1
ATOM 773 C C . GLN A 1 99 ? -6.833 13.220 2.658 1.00 96.56 99 GLN A C 1
ATOM 775 O O . GLN A 1 99 ? -6.848 13.990 3.620 1.00 96.56 99 GLN A O 1
ATOM 780 N N . GLY A 1 100 ? -7.956 12.814 2.056 1.00 96.56 100 GLY A N 1
ATOM 781 C CA . GLY A 1 100 ? -9.299 13.217 2.480 1.00 96.56 100 GLY A CA 1
ATOM 782 C C . GLY A 1 100 ? -9.641 12.768 3.905 1.00 96.56 100 GLY A C 1
ATOM 783 O O . GLY A 1 100 ? -10.335 13.482 4.627 1.00 96.56 100 GLY A O 1
ATOM 784 N N . ALA A 1 101 ? -9.095 11.630 4.340 1.00 94.69 101 ALA A N 1
ATOM 785 C CA . ALA A 1 101 ? -9.197 11.107 5.701 1.00 94.69 101 ALA A CA 1
ATOM 786 C C . ALA A 1 101 ? -8.148 11.690 6.675 1.00 94.69 101 ALA A C 1
ATOM 788 O O . ALA A 1 101 ? -7.997 11.196 7.798 1.00 94.69 101 ALA A O 1
ATOM 789 N N . GLY A 1 102 ? -7.395 12.716 6.260 1.00 94.12 102 GLY A N 1
ATOM 790 C CA . GLY A 1 102 ? -6.421 13.416 7.098 1.00 94.12 102 GLY A CA 1
ATOM 791 C C . GLY A 1 102 ? -5.164 12.607 7.429 1.00 94.12 102 GLY A C 1
ATOM 792 O O . GLY A 1 102 ? -4.513 12.891 8.435 1.00 94.12 102 GLY A O 1
ATOM 793 N N . VAL A 1 103 ? -4.823 11.586 6.636 1.00 95.50 103 VAL A N 1
ATOM 794 C CA . VAL A 1 103 ? -3.547 10.869 6.773 1.00 95.50 103 VAL A CA 1
ATOM 795 C C . VAL A 1 103 ? -2.405 11.827 6.435 1.00 95.50 103 VAL A C 1
ATOM 797 O O . VAL A 1 103 ? -2.371 12.424 5.362 1.00 95.50 103 VAL A O 1
ATOM 800 N N . SER A 1 104 ? -1.467 11.983 7.368 1.00 89.12 104 SER A N 1
ATOM 801 C CA . SER A 1 104 ? -0.328 12.905 7.251 1.00 89.12 104 SER A CA 1
ATOM 802 C C . SER A 1 104 ? 1.032 12.202 7.236 1.00 89.12 104 SER A C 1
ATOM 804 O O . SER A 1 104 ? 2.066 12.859 7.131 1.00 89.12 104 SER A O 1
ATOM 806 N N . GLY A 1 105 ? 1.043 10.871 7.329 1.00 89.06 105 GLY A N 1
ATOM 807 C CA . GLY A 1 105 ? 2.248 10.053 7.281 1.00 89.06 105 GLY A CA 1
ATOM 808 C C . GLY A 1 105 ? 1.946 8.565 7.423 1.00 89.06 105 GLY A C 1
ATOM 809 O O . GLY A 1 105 ? 0.840 8.170 7.806 1.00 89.06 105 GLY A O 1
ATOM 810 N N 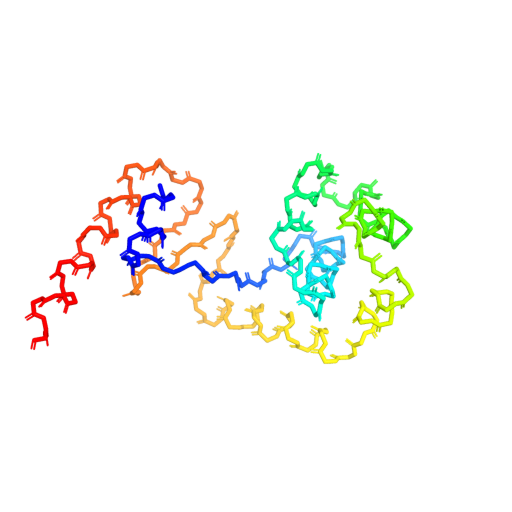. THR A 1 106 ? 2.945 7.738 7.120 1.00 90.94 106 THR A N 1
ATOM 811 C CA . THR A 1 106 ? 2.846 6.275 7.194 1.00 90.94 106 THR A CA 1
ATOM 812 C C . THR A 1 106 ? 3.777 5.687 8.265 1.00 90.94 106 THR A C 1
ATOM 814 O O . THR A 1 106 ? 4.866 6.227 8.470 1.00 90.94 106 THR A O 1
ATOM 817 N N . PRO A 1 107 ? 3.413 4.552 8.889 1.00 94.62 107 PRO A N 1
ATOM 818 C CA . PRO A 1 107 ? 2.114 3.898 8.754 1.00 94.62 107 PRO A CA 1
ATOM 819 C C . PRO A 1 107 ? 1.021 4.659 9.526 1.00 94.62 107 PRO A C 1
ATOM 821 O O . PRO A 1 107 ? 1.295 5.336 10.515 1.00 94.62 107 PRO A O 1
ATOM 824 N N . SER A 1 108 ? -0.219 4.556 9.057 1.00 96.00 108 SER A N 1
ATOM 825 C CA . SER A 1 108 ? -1.431 4.994 9.757 1.00 96.00 108 SER A CA 1
ATOM 826 C C . SER A 1 108 ? -2.462 3.878 9.633 1.00 96.00 108 SER A C 1
ATOM 828 O O . SER A 1 108 ? -2.541 3.240 8.586 1.00 96.00 108 SER A O 1
ATOM 830 N N . PHE A 1 109 ? -3.238 3.640 10.685 1.00 96.31 109 PHE A N 1
ATOM 831 C CA . PHE A 1 109 ? -4.187 2.533 10.763 1.00 96.31 109 PHE A CA 1
ATOM 832 C C . PHE A 1 109 ? -5.548 3.044 11.218 1.00 96.31 109 PHE A C 1
ATOM 834 O O . PHE A 1 109 ? -5.627 3.771 12.206 1.00 96.31 109 PHE A O 1
ATOM 841 N N . ASP A 1 110 ? -6.609 2.631 10.533 1.00 95.44 110 ASP A N 1
ATOM 842 C CA . ASP A 1 110 ? -7.993 2.877 10.933 1.00 95.44 110 ASP A CA 1
ATOM 843 C C . ASP A 1 110 ? -8.650 1.553 11.326 1.00 95.44 110 ASP A C 1
ATOM 845 O O . ASP A 1 110 ? -8.861 0.681 10.485 1.00 95.44 110 ASP A O 1
ATOM 849 N N . VAL A 1 111 ? -8.993 1.403 12.604 1.00 95.19 111 VAL A N 1
ATOM 850 C CA . VAL A 1 111 ? -9.706 0.235 13.136 1.00 95.19 111 VAL A CA 1
ATOM 851 C C . VAL A 1 111 ? -11.130 0.667 13.465 1.00 95.19 111 VAL A C 1
ATOM 853 O O . VAL A 1 111 ? -11.366 1.319 14.476 1.00 95.19 111 VAL A O 1
ATOM 856 N N . ASN A 1 112 ? -12.076 0.377 12.566 1.00 93.38 112 ASN A N 1
ATOM 857 C CA . ASN A 1 112 ? -13.495 0.751 12.697 1.00 93.38 112 ASN A CA 1
ATOM 858 C C . ASN A 1 112 ? -13.730 2.234 13.076 1.00 93.38 112 ASN A C 1
ATOM 860 O O . ASN A 1 112 ? -14.631 2.573 13.838 1.00 93.38 112 ASN A O 1
ATOM 864 N N . GLY A 1 113 ? -12.917 3.140 12.522 1.00 91.00 113 GLY A N 1
ATOM 865 C CA . GLY A 1 113 ? -12.991 4.583 12.785 1.00 91.00 113 GLY A CA 1
ATOM 866 C C . GLY A 1 113 ? -12.110 5.076 13.939 1.00 91.00 113 GLY A C 1
ATOM 867 O O . GLY A 1 113 ? -12.032 6.285 14.155 1.00 91.00 113 GLY A O 1
ATOM 868 N N . GLN A 1 114 ? -11.415 4.181 14.649 1.00 93.25 114 GLN A N 1
ATOM 869 C CA . GLN A 1 114 ? -10.346 4.535 15.584 1.00 93.25 114 GLN A CA 1
ATOM 870 C C . GLN A 1 114 ? -9.003 4.614 14.846 1.00 93.25 114 GLN A C 1
ATOM 872 O O . GLN A 1 114 ? -8.522 3.615 14.311 1.00 93.25 114 GLN A O 1
ATOM 877 N N . ARG A 1 115 ? -8.383 5.800 14.828 1.00 93.06 115 ARG A N 1
ATOM 878 C CA . ARG A 1 115 ? -7.108 6.052 14.138 1.00 93.06 115 ARG A CA 1
ATOM 879 C C . ARG A 1 115 ? -5.913 5.844 15.072 1.00 93.06 115 ARG A C 1
ATOM 881 O O . ARG A 1 115 ? -5.805 6.512 16.098 1.00 93.06 115 ARG A O 1
ATOM 888 N N . LEU A 1 116 ? -4.956 5.022 14.648 1.00 94.88 116 LEU A N 1
ATOM 889 C CA . LEU A 1 116 ? -3.601 4.939 15.200 1.00 94.88 116 LEU A CA 1
ATOM 890 C C . LEU A 1 116 ? -2.596 5.488 14.184 1.00 94.88 116 LEU A C 1
ATOM 892 O O . LEU A 1 116 ? -2.625 5.121 13.012 1.00 94.88 116 LEU A O 1
ATOM 896 N N . VAL A 1 117 ? -1.692 6.365 14.625 1.00 94.19 117 VAL A N 1
ATOM 897 C CA . VAL A 1 117 ? -0.683 6.991 13.754 1.00 94.19 117 VAL A CA 1
ATOM 898 C C . VAL A 1 117 ? 0.715 6.540 14.159 1.00 94.19 117 VAL A C 1
ATOM 900 O O . VAL A 1 117 ? 1.081 6.598 15.335 1.00 94.19 117 VAL A O 1
ATOM 903 N N . GLY A 1 118 ? 1.516 6.147 13.173 1.00 93.06 118 GLY A N 1
ATOM 904 C CA . GLY A 1 118 ? 2.897 5.715 13.343 1.00 93.06 118 GLY A CA 1
ATOM 905 C C . GLY A 1 118 ? 3.038 4.293 13.884 1.00 93.06 118 GLY A C 1
ATOM 906 O O . GLY A 1 118 ? 2.073 3.544 14.033 1.00 93.06 118 GLY A O 1
ATOM 907 N N . PHE A 1 119 ? 4.283 3.926 14.182 1.00 91.44 119 PHE A N 1
ATOM 908 C CA . PHE A 1 119 ? 4.617 2.642 14.792 1.00 91.44 119 PHE A CA 1
ATOM 909 C C . PHE A 1 119 ? 4.208 2.643 16.266 1.00 91.44 119 PHE A C 1
ATOM 911 O O . PHE A 1 119 ? 4.929 3.156 17.122 1.00 91.44 119 PHE A O 1
ATOM 918 N N . GLN A 1 120 ? 3.030 2.098 16.550 1.00 94.06 120 GLN A N 1
ATOM 919 C CA . GLN A 1 120 ? 2.529 1.928 17.911 1.00 94.06 120 GL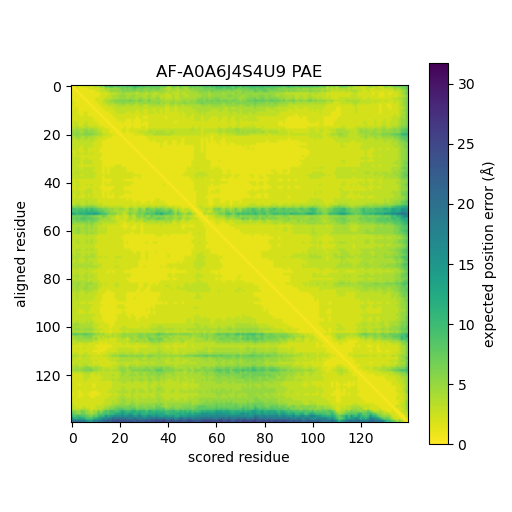N A CA 1
ATOM 920 C C . GLN A 1 120 ? 2.911 0.545 18.467 1.00 94.06 120 GLN A C 1
ATOM 922 O O . GLN A 1 120 ? 3.123 -0.388 17.688 1.00 94.06 120 GLN A O 1
ATOM 927 N N . PRO A 1 121 ? 3.006 0.386 19.800 1.00 95.25 121 PRO A N 1
ATOM 928 C CA . PRO A 1 121 ? 3.179 -0.925 20.422 1.00 95.25 121 PRO A CA 1
ATOM 929 C C . PRO A 1 121 ? 2.023 -1.866 20.074 1.00 95.25 121 PRO A C 1
ATOM 931 O O . PRO A 1 121 ? 0.890 -1.416 19.893 1.00 95.25 121 PRO A O 1
ATOM 934 N N . LEU A 1 122 ? 2.297 -3.171 20.025 1.00 94.31 122 LEU A N 1
ATOM 935 C CA . LEU A 1 122 ? 1.298 -4.195 19.704 1.00 94.31 122 LEU A CA 1
ATOM 936 C C . LEU A 1 122 ? 0.066 -4.088 20.615 1.00 94.31 122 LEU A C 1
ATOM 938 O O . LEU A 1 122 ? -1.063 -4.179 20.143 1.00 94.31 122 LEU A O 1
ATOM 942 N N . GLU A 1 123 ? 0.287 -3.810 21.896 1.00 96.12 123 GLU A N 1
ATOM 943 C CA . GLU A 1 123 ? -0.744 -3.702 22.925 1.00 96.12 123 GLU A CA 1
ATOM 944 C C . GLU A 1 123 ? -1.765 -2.598 22.615 1.00 96.12 123 GLU A C 1
ATOM 946 O O . GLU A 1 123 ? -2.947 -2.748 22.916 1.00 96.12 123 GLU A O 1
ATOM 951 N N . ALA A 1 124 ? -1.333 -1.499 21.983 1.00 96.06 124 ALA A N 1
ATOM 952 C CA . ALA A 1 124 ? -2.233 -0.413 21.594 1.00 96.06 124 ALA A CA 1
ATOM 953 C C . ALA A 1 124 ? -3.223 -0.864 20.514 1.00 96.06 124 ALA A C 1
ATOM 955 O O . ALA A 1 124 ? -4.393 -0.482 20.535 1.00 96.06 124 ALA A O 1
ATOM 956 N N . PHE A 1 125 ? -2.764 -1.700 19.585 1.00 96.06 125 PHE A N 1
ATOM 957 C CA . PHE A 1 125 ? -3.636 -2.272 18.574 1.00 96.06 125 PHE A CA 1
ATOM 958 C C . PHE A 1 125 ? -4.559 -3.343 19.153 1.00 96.06 125 PHE A C 1
ATOM 960 O O . PHE A 1 125 ? -5.742 -3.344 18.830 1.00 96.06 125 PHE A O 1
ATOM 967 N N . GLU A 1 126 ? -4.042 -4.243 19.999 1.00 95.94 126 GLU A N 1
ATOM 968 C CA . GLU A 1 126 ? -4.867 -5.285 20.625 1.00 95.94 126 GLU A CA 1
ATOM 969 C C . GLU A 1 126 ? -6.012 -4.668 21.431 1.00 95.94 126 GLU A C 1
ATOM 971 O O . GLU A 1 126 ? -7.153 -5.089 21.269 1.00 95.94 126 GLU A O 1
ATOM 976 N N . ALA A 1 127 ? -5.732 -3.613 22.203 1.00 96.12 127 ALA A N 1
ATOM 977 C CA . ALA A 1 127 ? -6.746 -2.905 22.975 1.00 96.12 127 ALA A CA 1
ATOM 978 C C . ALA A 1 127 ? -7.889 -2.363 22.098 1.00 96.12 127 ALA A C 1
ATOM 980 O O . ALA A 1 127 ? -9.058 -2.560 22.423 1.00 96.12 127 ALA A O 1
ATOM 981 N N . ILE A 1 128 ? -7.567 -1.714 20.972 1.00 96.44 128 ILE A N 1
ATOM 982 C CA . ILE A 1 128 ? -8.586 -1.154 20.071 1.00 96.44 128 ILE A CA 1
ATOM 983 C C . ILE A 1 128 ? -9.351 -2.262 19.338 1.00 96.44 128 ILE A C 1
ATOM 985 O O . ILE A 1 128 ? -10.566 -2.164 19.187 1.00 96.44 128 ILE A O 1
ATOM 989 N N . ILE A 1 129 ? -8.675 -3.327 18.899 1.00 96.06 129 ILE A N 1
ATOM 990 C CA . ILE A 1 129 ? -9.334 -4.463 18.235 1.00 96.06 129 ILE A CA 1
ATOM 991 C C . ILE A 1 129 ? -10.337 -5.124 19.182 1.00 96.06 129 ILE A C 1
ATOM 993 O O . ILE A 1 129 ? -11.484 -5.341 18.797 1.00 96.06 129 ILE A O 1
ATOM 997 N N . GLU A 1 130 ? -9.927 -5.421 20.416 1.00 95.75 130 GLU A N 1
ATOM 998 C CA . GLU A 1 130 ? -10.793 -6.045 21.421 1.00 95.75 130 GLU A CA 1
ATOM 999 C C . GLU A 1 130 ? -11.979 -5.137 21.788 1.00 95.75 130 GLU A C 1
ATOM 1001 O O . GLU A 1 130 ? -13.114 -5.612 21.894 1.00 95.75 130 GLU A O 1
ATOM 1006 N N . GLU A 1 131 ? -11.749 -3.825 21.922 1.00 95.88 131 GLU A N 1
ATOM 1007 C CA . GLU A 1 131 ? -12.809 -2.845 22.172 1.00 95.88 131 GLU A CA 1
ATOM 1008 C C . GLU A 1 131 ? -13.847 -2.823 21.037 1.00 95.88 131 GLU A C 1
ATOM 1010 O O . GLU A 1 131 ? -15.052 -2.938 21.284 1.00 95.88 131 GLU A O 1
ATOM 1015 N N . GLU A 1 132 ? -13.397 -2.696 19.788 1.00 95.62 132 GLU A N 1
ATOM 1016 C CA . GLU A 1 132 ? -14.280 -2.598 18.624 1.00 95.62 132 GLU A CA 1
ATOM 1017 C C . GLU A 1 132 ? -15.002 -3.921 18.328 1.00 95.62 132 GLU A C 1
ATOM 1019 O O . GLU A 1 132 ? -16.191 -3.917 17.995 1.00 95.62 132 GLU A O 1
ATOM 1024 N N . ALA A 1 133 ? -14.339 -5.064 18.527 1.00 94.00 133 ALA A N 1
ATOM 1025 C CA . ALA A 1 133 ? -14.970 -6.378 18.429 1.00 94.00 133 ALA A CA 1
ATOM 1026 C C . ALA A 1 133 ? -16.086 -6.544 19.474 1.00 94.00 133 ALA A C 1
ATOM 1028 O O . ALA A 1 133 ? -17.184 -7.005 19.150 1.00 94.00 133 ALA A O 1
ATOM 1029 N N . GLY A 1 134 ? -15.845 -6.099 20.713 1.00 93.38 134 GLY A N 1
ATOM 1030 C CA . GLY A 1 134 ? -16.855 -6.091 21.769 1.00 93.38 134 GLY A CA 1
ATOM 1031 C C . GLY A 1 134 ? -18.065 -5.214 21.427 1.00 93.38 134 GLY A C 1
ATOM 1032 O O . GLY A 1 134 ? -19.206 -5.610 21.672 1.00 93.38 134 GLY A O 1
ATOM 1033 N N . LYS A 1 135 ? -17.857 -4.043 20.810 1.00 92.50 135 LYS A N 1
ATOM 1034 C CA . LYS A 1 135 ? -18.959 -3.179 20.340 1.00 92.50 135 LYS A CA 1
ATOM 1035 C C . LYS A 1 135 ? -19.794 -3.857 19.251 1.00 92.50 135 LYS A C 1
ATOM 1037 O O . LYS A 1 135 ? -21.020 -3.822 19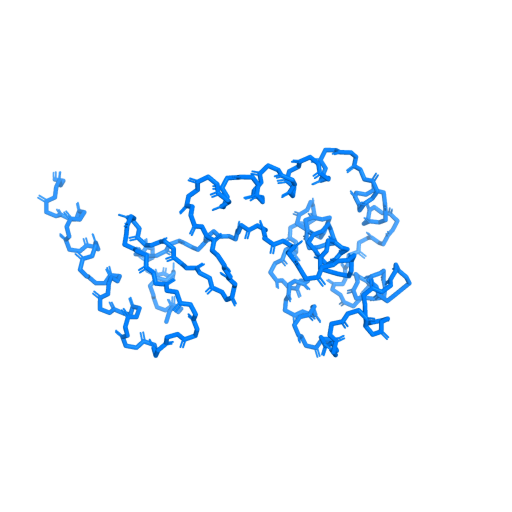.333 1.00 92.50 135 LYS A O 1
ATOM 1042 N N . ALA A 1 136 ? -19.154 -4.497 18.272 1.00 87.75 136 ALA A N 1
ATOM 1043 C CA . ALA A 1 136 ? -19.843 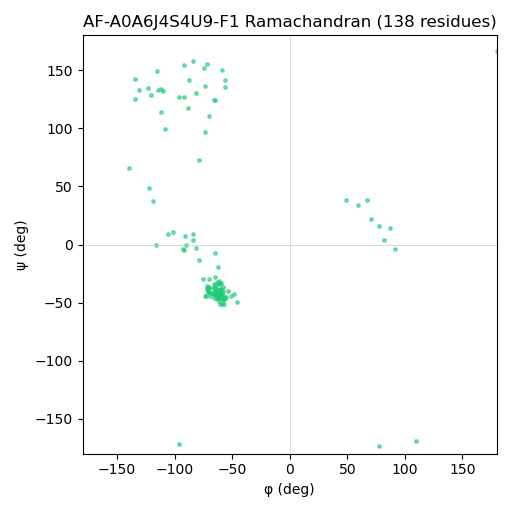-5.168 17.168 1.00 87.75 136 ALA A CA 1
ATOM 1044 C C . ALA A 1 136 ? -20.721 -6.341 17.643 1.00 87.75 136 ALA A C 1
ATOM 1046 O O . ALA A 1 136 ? -21.860 -6.486 17.197 1.00 87.75 136 ALA A O 1
ATOM 1047 N N . GLN A 1 137 ? -20.223 -7.137 18.594 1.00 82.88 137 GLN A N 1
ATOM 1048 C CA . GLN A 1 137 ? -20.973 -8.254 19.180 1.00 82.88 137 GLN A CA 1
ATOM 1049 C C . GLN A 1 137 ? -22.206 -7.783 19.960 1.00 82.88 137 GLN A C 1
ATOM 1051 O O . GLN A 1 137 ? -23.250 -8.422 19.896 1.00 82.88 137 GLN A O 1
ATOM 1056 N N . ASN A 1 138 ? -22.107 -6.651 20.663 1.00 80.00 138 ASN A N 1
ATOM 1057 C CA . ASN A 1 138 ? -23.213 -6.087 21.445 1.00 80.00 138 ASN A CA 1
ATOM 1058 C C . ASN A 1 138 ? -24.258 -5.337 20.597 1.00 80.00 138 ASN A C 1
ATOM 1060 O O . ASN A 1 138 ? -25.322 -4.990 21.108 1.00 80.00 138 ASN A O 1
ATOM 1064 N N . ALA A 1 139 ? -23.946 -5.039 19.334 1.00 73.88 139 ALA A N 1
ATOM 1065 C CA . ALA A 1 139 ? -24.848 -4.371 18.396 1.00 73.88 139 ALA A CA 1
ATOM 1066 C C . ALA A 1 139 ? -25.682 -5.349 17.540 1.00 73.88 139 ALA A C 1
ATOM 1068 O O . ALA A 1 139 ? -26.517 -4.891 16.757 1.00 73.88 139 ALA A O 1
ATOM 1069 N N . SER A 1 140 ? -25.442 -6.660 17.675 1.00 56.75 140 SER A N 1
ATOM 1070 C CA . SER A 1 140 ? -26.124 -7.756 16.962 1.00 56.75 140 SER A CA 1
ATOM 1071 C C . SER A 1 140 ? -27.194 -8.417 17.830 1.00 56.75 140 SER A C 1
ATOM 1073 O O . SER A 1 140 ? -28.223 -8.843 17.258 1.00 56.75 140 SER A O 1
#

Nearest PDB structures (foldseek):
  3kzq-assembly3_D-3  TM=8.014E-01  e=1.124E-03  Vibrio parahaemolyticus
  3fz5-assembly2_D  TM=7.145E-01  e=4.592E-03  Cereibacter sphaeroides 2.4.1
  4p3y-assembly1_B  TM=6.946E-01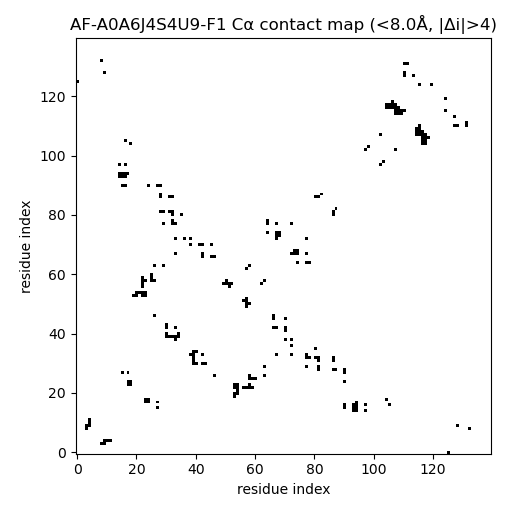  e=4.848E-03  Acinetobacter baumannii AYE
  5cnw-assembly1_A  TM=8.050E-01  e=3.792E-02  Deinococcus radiodurans R1 = ATCC 13939 = DSM 20539
  3a3t-assembly3_C  TM=6.523E-01  e=4.971E-02  Neisseria meningitidis serogroup B

InterPro domains:
  IPR012336 Thioredoxin-like fold [PF13462] (2-131)
  IPR036249 Thioredoxin-like superfamily [SSF52833] (2-135)

Secondary structure (DSSP, 8-state):
-HHHHHTTS----------S-HHHHHHHHHHHHHHTTT-HHHHHHHHHHT--STTSSTT-HHHHHHHHHHTT--HHHHHHHHT-HHHHHHHHHHHHHHHHTT--SSSEEEETTEEEESS--HHHHHHHHHHHHHHHHHT-

Sequence (140 aa):
MERYVEDGTLRIEWRDFPYQGEESTNAALAARAAGEQGKFWEYHDLLYENQGSGNSGAFSDEKLAGLAREAGLDVERFESDYGREEIAAAVQADFEAGQGAGVSGTPSFDVNGQRLVGFQPLEAFEAIIEEEAGKAQNAS